Protein AF-A0A386C783-F1 (afdb_monomer)

Solvent-accessible surface area (backbone atoms only — not comparable to full-atom values): 5694 Å² total; per-residue (Å²): 105,21,78,81,67,75,32,66,66,48,40,52,51,51,51,51,52,52,51,51,53,50,54,50,52,46,52,53,26,53,76,70,76,41,56,58,65,50,72,76,45,45,89,79,50,87,71,77,79,72,74,84,84,63,83,88,70,83,85,83,88,77,54,73,69,58,53,50,56,54,57,73,72,49,92,73,87,83,86,84,84,54,71,81,72,78,103

Structure (mmCIF, N/CA/C/O backbone):
data_AF-A0A386C783-F1
#
_entry.id   AF-A0A386C783-F1
#
loop_
_atom_site.group_PDB
_atom_site.id
_atom_site.type_symbol
_atom_site.label_atom_id
_atom_site.label_alt_id
_atom_site.label_comp_id
_atom_site.label_asym_id
_atom_site.label_entity_id
_atom_site.label_seq_id
_atom_site.pdbx_PDB_ins_code
_atom_site.Cartn_x
_atom_site.Cartn_y
_atom_site.Cartn_z
_atom_site.occupancy
_atom_site.B_iso_or_equiv
_atom_site.auth_seq_id
_atom_site.auth_comp_id
_atom_site.auth_asym_id
_atom_site.auth_atom_id
_atom_site.pdbx_PDB_model_num
ATOM 1 N N . MET A 1 1 ? 18.887 3.941 -21.072 1.00 80.00 1 MET A N 1
ATOM 2 C CA . MET A 1 1 ? 20.322 3.581 -21.000 1.00 80.00 1 MET A CA 1
ATOM 3 C C . MET A 1 1 ? 20.635 2.245 -21.650 1.00 80.00 1 MET A C 1
ATOM 5 O O . MET A 1 1 ? 21.537 2.223 -22.469 1.00 80.00 1 MET A O 1
ATOM 9 N N . GLY A 1 2 ? 19.887 1.165 -21.381 1.00 88.50 2 GLY A N 1
ATOM 10 C CA . GLY A 1 2 ? 20.140 -0.136 -22.022 1.00 88.50 2 GLY A CA 1
ATOM 11 C C . GLY A 1 2 ? 20.179 -0.097 -23.557 1.00 88.50 2 GLY A C 1
ATOM 12 O O . GLY A 1 2 ? 21.158 -0.545 -24.133 1.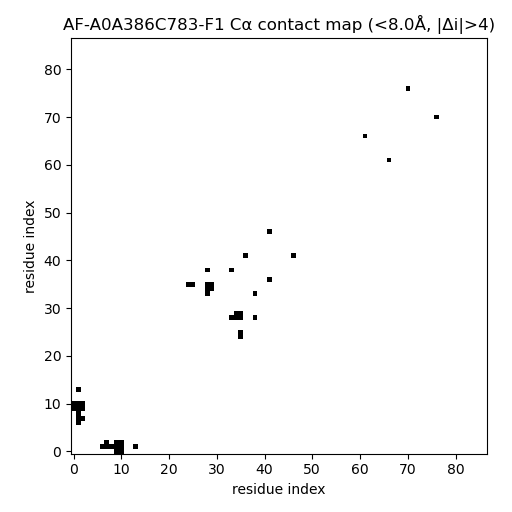00 88.50 2 GLY A O 1
ATOM 13 N N . PHE A 1 3 ? 19.193 0.532 -24.210 1.00 90.94 3 PHE A N 1
ATOM 14 C CA . PHE A 1 3 ? 19.188 0.713 -25.674 1.00 90.94 3 PHE A CA 1
ATOM 15 C C . PHE A 1 3 ? 20.301 1.631 -26.200 1.00 90.94 3 PHE A C 1
ATOM 17 O O . PHE A 1 3 ? 20.786 1.431 -27.302 1.00 90.94 3 PHE A O 1
ATOM 24 N N . VAL A 1 4 ? 20.718 2.628 -25.413 1.00 93.75 4 VAL A N 1
ATOM 25 C CA . VAL A 1 4 ? 21.798 3.560 -25.792 1.00 93.75 4 VAL A CA 1
ATOM 26 C C . VAL A 1 4 ? 23.167 2.872 -25.722 1.00 93.75 4 VAL A C 1
ATOM 28 O O . VAL A 1 4 ? 24.067 3.213 -26.476 1.00 93.75 4 VAL A O 1
ATOM 31 N N . LEU A 1 5 ? 23.314 1.894 -24.824 1.00 94.38 5 LEU A N 1
ATOM 32 C CA . LEU A 1 5 ? 24.538 1.120 -24.596 1.00 94.38 5 LEU A CA 1
ATOM 33 C C . LEU A 1 5 ? 24.529 -0.250 -25.300 1.00 94.38 5 LEU A C 1
ATOM 35 O O . LEU A 1 5 ? 25.408 -1.061 -25.029 1.00 94.38 5 LEU A O 1
ATOM 39 N N . ASP A 1 6 ? 23.507 -0.535 -26.115 1.00 93.38 6 ASP A N 1
ATOM 40 C CA . ASP A 1 6 ? 23.235 -1.847 -26.729 1.00 93.38 6 ASP A CA 1
ATOM 41 C C . ASP A 1 6 ? 23.351 -3.040 -25.749 1.00 93.38 6 ASP A C 1
ATOM 43 O O . ASP A 1 6 ? 23.796 -4.141 -26.071 1.00 93.38 6 ASP A O 1
ATOM 47 N N . ASN A 1 7 ? 22.959 -2.818 -24.490 1.00 95.62 7 ASN A N 1
ATOM 48 C CA . ASN A 1 7 ? 23.111 -3.795 -23.420 1.00 95.62 7 ASN A CA 1
ATOM 49 C C . ASN A 1 7 ? 21.771 -4.461 -23.092 1.00 95.62 7 ASN A C 1
ATOM 51 O O . ASN A 1 7 ? 20.907 -3.878 -22.428 1.00 95.62 7 ASN A O 1
ATOM 55 N N . LYS A 1 8 ? 21.641 -5.729 -23.497 1.00 94.00 8 LYS A N 1
ATOM 56 C CA . LYS A 1 8 ? 20.438 -6.549 -23.293 1.00 94.00 8 LYS A CA 1
ATOM 57 C C . LYS A 1 8 ? 20.041 -6.689 -21.823 1.00 94.00 8 LYS A C 1
ATOM 59 O O . LYS A 1 8 ? 18.853 -6.626 -21.530 1.00 94.00 8 LYS A O 1
ATOM 64 N N . LEU A 1 9 ? 21.004 -6.806 -20.905 1.00 95.75 9 LEU A N 1
ATOM 65 C CA . LEU A 1 9 ? 20.729 -6.953 -19.472 1.00 95.75 9 LEU A CA 1
ATOM 66 C C . LEU A 1 9 ? 20.071 -5.693 -18.900 1.00 95.75 9 LEU A C 1
ATOM 68 O O . LEU A 1 9 ? 19.079 -5.779 -18.179 1.00 95.75 9 LEU A O 1
ATOM 72 N N . LEU A 1 10 ? 20.580 -4.514 -19.264 1.00 95.62 10 LEU A N 1
ATOM 73 C CA . LEU A 1 10 ? 19.999 -3.241 -18.829 1.00 95.62 10 LEU A CA 1
ATOM 74 C C . LEU A 1 10 ? 18.624 -2.986 -19.457 1.00 95.62 10 LEU A C 1
ATOM 76 O O . LEU A 1 10 ? 17.771 -2.368 -18.821 1.00 95.62 10 LEU A O 1
ATOM 80 N N . ILE A 1 11 ? 18.396 -3.458 -20.687 1.00 95.50 11 ILE A N 1
ATOM 81 C CA . ILE A 1 11 ? 17.080 -3.389 -21.335 1.00 95.50 11 ILE A CA 1
ATOM 82 C C . ILE A 1 11 ? 16.072 -4.249 -20.566 1.00 95.50 11 ILE A C 1
ATOM 84 O O . ILE A 1 11 ? 15.004 -3.758 -20.206 1.00 95.50 11 ILE A O 1
ATOM 88 N N . THR A 1 12 ? 16.415 -5.505 -20.264 1.00 94.94 12 THR A N 1
ATOM 89 C CA . THR A 1 12 ? 15.512 -6.418 -19.550 1.00 94.94 12 THR A CA 1
ATOM 90 C C . THR A 1 12 ? 15.258 -5.978 -18.113 1.00 94.94 12 THR A C 1
ATOM 92 O O . THR A 1 12 ? 14.113 -5.995 -17.670 1.00 94.94 12 THR A O 1
ATOM 95 N N . ALA A 1 13 ? 16.295 -5.533 -17.397 1.00 95.75 13 ALA A N 1
ATOM 96 C CA . ALA A 1 13 ? 16.159 -5.063 -16.021 1.00 95.75 13 ALA A CA 1
ATOM 97 C C . ALA A 1 13 ? 15.290 -3.799 -15.940 1.00 95.75 13 ALA A C 1
ATOM 99 O O . ALA A 1 13 ? 14.374 -3.738 -15.126 1.00 95.75 13 ALA A O 1
ATOM 100 N N . GLY A 1 14 ? 15.517 -2.823 -16.827 1.00 95.31 14 GLY A N 1
ATOM 101 C CA . GLY A 1 14 ? 14.716 -1.598 -16.862 1.00 95.31 14 GLY A CA 1
ATOM 102 C C . GLY A 1 14 ? 13.255 -1.844 -17.247 1.00 95.31 14 GLY A C 1
ATOM 103 O O . GLY A 1 14 ? 12.360 -1.235 -16.669 1.00 95.31 14 GLY A O 1
ATOM 104 N N . ALA A 1 15 ? 12.994 -2.755 -18.191 1.00 95.81 15 ALA A N 1
ATOM 105 C CA . ALA A 1 15 ? 11.628 -3.125 -18.560 1.00 95.81 15 ALA A CA 1
ATOM 106 C C . ALA A 1 15 ? 10.889 -3.826 -17.406 1.00 95.81 15 ALA A C 1
ATOM 108 O O . ALA A 1 15 ? 9.727 -3.514 -17.142 1.00 95.81 15 ALA A O 1
ATOM 109 N N . LEU A 1 16 ? 11.566 -4.737 -16.697 1.00 96.69 16 LEU A N 1
ATOM 110 C CA . LEU A 1 16 ? 11.001 -5.438 -15.544 1.00 96.69 16 LEU A CA 1
ATOM 111 C C . LEU A 1 16 ? 10.662 -4.462 -14.410 1.00 96.69 16 LEU A C 1
ATOM 113 O O . LEU A 1 16 ? 9.515 -4.436 -13.964 1.00 96.69 16 LEU A O 1
ATOM 117 N N . ASP A 1 17 ? 11.623 -3.634 -13.997 1.00 96.88 17 ASP A N 1
ATOM 118 C CA . ASP A 1 17 ? 11.443 -2.645 -12.928 1.00 96.88 17 ASP A CA 1
ATOM 119 C C . ASP A 1 17 ? 10.334 -1.635 -13.271 1.00 96.88 17 ASP A C 1
ATOM 121 O O . ASP A 1 17 ? 9.403 -1.430 -12.490 1.00 96.88 17 ASP A O 1
ATOM 125 N N . GLY A 1 18 ? 10.345 -1.106 -14.501 1.00 96.31 18 GLY A N 1
ATOM 126 C CA . GLY A 1 18 ? 9.324 -0.174 -14.978 1.00 96.31 18 GLY A CA 1
ATOM 127 C C . GLY A 1 18 ? 7.917 -0.779 -15.012 1.00 96.31 18 GLY A C 1
ATOM 128 O O . GLY A 1 18 ? 6.957 -0.141 -14.579 1.00 96.31 18 GLY A O 1
ATOM 129 N N . SER A 1 19 ? 7.778 -2.023 -15.485 1.00 96.31 19 SER A N 1
ATOM 130 C CA . SER A 1 19 ? 6.481 -2.716 -15.500 1.00 96.31 19 SER A CA 1
ATOM 131 C C . SER A 1 19 ? 5.960 -3.004 -14.087 1.00 96.31 19 SER A C 1
ATOM 133 O O . SER A 1 19 ? 4.780 -2.782 -13.817 1.00 96.31 19 SER A O 1
ATOM 135 N N . SER A 1 20 ? 6.843 -3.414 -13.170 1.00 97.00 20 SER A N 1
ATOM 136 C CA . SER A 1 20 ? 6.515 -3.671 -11.765 1.00 97.00 20 SER A CA 1
ATOM 137 C C . SER A 1 20 ? 6.025 -2.402 -11.064 1.00 97.00 20 SER A C 1
ATOM 139 O O . SER A 1 20 ? 4.942 -2.391 -10.473 1.00 97.00 20 SER A O 1
ATOM 141 N N . GLY A 1 21 ? 6.767 -1.298 -11.210 1.00 96.06 21 GLY A N 1
ATOM 142 C CA . GLY A 1 21 ? 6.396 -0.003 -10.642 1.00 96.06 21 GLY A CA 1
ATOM 143 C C . GLY A 1 21 ? 5.062 0.517 -11.179 1.00 96.06 21 GLY A C 1
ATOM 144 O O . GLY A 1 21 ? 4.225 0.992 -10.409 1.00 96.06 21 GLY A O 1
ATOM 145 N N . LEU A 1 22 ? 4.814 0.365 -12.485 1.00 95.56 22 LEU A N 1
ATOM 146 C CA . LEU A 1 22 ? 3.546 0.765 -13.097 1.00 95.56 22 LEU A CA 1
ATOM 147 C C . LEU A 1 22 ? 2.363 -0.045 -12.548 1.00 95.56 22 LEU A C 1
ATOM 149 O O . LEU A 1 22 ? 1.335 0.532 -12.189 1.00 95.56 22 LEU A O 1
ATOM 153 N N . ILE A 1 23 ? 2.498 -1.371 -12.459 1.00 96.00 23 ILE A N 1
ATOM 154 C CA . ILE A 1 23 ? 1.443 -2.246 -11.929 1.00 96.00 23 ILE A CA 1
ATOM 155 C C . ILE A 1 23 ? 1.139 -1.889 -10.471 1.00 96.00 23 ILE A C 1
ATOM 157 O O . ILE A 1 23 ? -0.032 -1.740 -10.109 1.00 96.00 23 ILE A O 1
ATOM 161 N N . LEU A 1 24 ? 2.174 -1.690 -9.651 1.00 96.62 24 LEU A N 1
ATOM 162 C CA . LEU A 1 24 ? 2.019 -1.291 -8.254 1.00 96.62 24 LEU A CA 1
ATOM 163 C C . LEU A 1 24 ? 1.264 0.040 -8.131 1.00 96.62 24 LEU A C 1
ATOM 165 O O . LEU A 1 24 ? 0.295 0.132 -7.374 1.00 96.62 24 LEU A O 1
ATOM 169 N N . ALA A 1 25 ? 1.651 1.048 -8.916 1.00 94.00 25 ALA A N 1
ATOM 170 C CA . ALA A 1 25 ? 1.005 2.356 -8.902 1.00 94.00 25 ALA A CA 1
ATOM 171 C C . ALA A 1 25 ? -0.484 2.275 -9.285 1.00 94.00 25 ALA A C 1
ATOM 173 O O . ALA A 1 25 ? -1.326 2.931 -8.666 1.00 94.00 25 ALA A O 1
ATOM 174 N N . ILE A 1 26 ? -0.836 1.434 -10.262 1.00 93.50 26 ILE A N 1
ATOM 175 C CA . ILE A 1 26 ? -2.231 1.206 -10.661 1.00 93.50 26 ILE A CA 1
ATOM 176 C C . ILE A 1 26 ? -3.028 0.557 -9.523 1.00 93.50 26 ILE A C 1
ATOM 178 O O . ILE A 1 26 ? -4.146 0.994 -9.239 1.00 93.50 26 ILE A O 1
ATOM 182 N N . ILE A 1 27 ? -2.475 -0.462 -8.859 1.00 95.56 27 ILE A N 1
ATOM 183 C CA . ILE A 1 27 ? -3.143 -1.137 -7.735 1.00 95.56 27 ILE A CA 1
ATOM 184 C C . ILE A 1 27 ? -3.363 -0.159 -6.575 1.00 95.56 27 ILE A C 1
ATOM 186 O O . ILE A 1 27 ? -4.461 -0.119 -6.021 1.00 95.56 27 ILE A O 1
ATOM 190 N N . MET A 1 28 ? -2.378 0.687 -6.261 1.00 95.75 28 MET A N 1
ATOM 191 C CA . MET A 1 28 ? -2.515 1.729 -5.238 1.00 95.75 28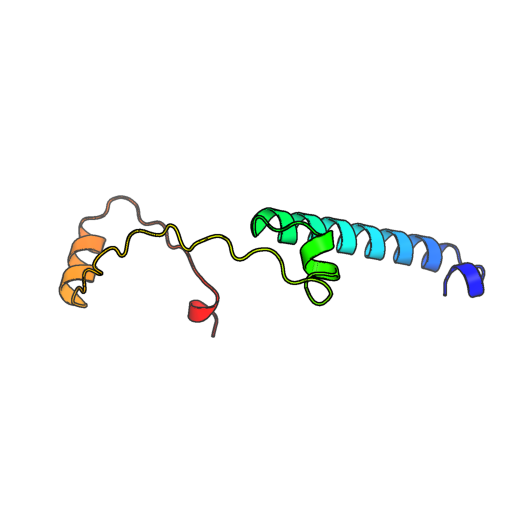 MET A CA 1
ATOM 192 C C . MET A 1 28 ? -3.621 2.736 -5.576 1.00 95.75 28 MET A C 1
ATOM 194 O O 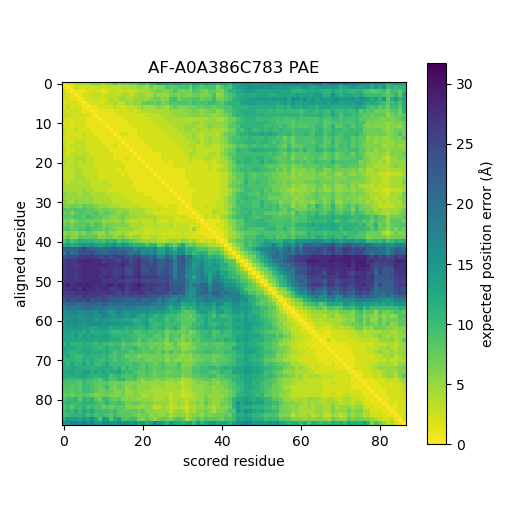. MET A 1 28 ? -4.469 3.028 -4.733 1.00 95.75 28 MET A O 1
ATOM 198 N N . CYS A 1 29 ? -3.678 3.219 -6.822 1.00 92.31 29 CYS A N 1
ATOM 199 C CA . CYS A 1 29 ? -4.739 4.130 -7.264 1.00 92.31 29 CYS A CA 1
ATOM 200 C C . CYS A 1 29 ? -6.128 3.486 -7.118 1.00 92.31 29 CYS A C 1
ATOM 202 O O . CYS A 1 29 ? -7.057 4.102 -6.588 1.00 92.31 29 CYS A O 1
ATOM 204 N N . ARG A 1 30 ? -6.254 2.213 -7.516 1.00 89.69 30 ARG A N 1
ATOM 205 C CA . ARG A 1 30 ? -7.493 1.436 -7.365 1.00 89.69 30 ARG A CA 1
ATOM 206 C C . ARG A 1 30 ? -7.892 1.259 -5.902 1.00 89.69 30 ARG A C 1
ATOM 208 O O . ARG A 1 30 ? -9.069 1.419 -5.596 1.00 89.69 30 ARG A O 1
ATOM 215 N N . ALA A 1 31 ? -6.943 0.983 -5.007 1.00 93.44 31 ALA A N 1
ATOM 216 C CA . ALA A 1 31 ? -7.204 0.862 -3.571 1.00 93.44 31 ALA A CA 1
ATOM 217 C C . ALA A 1 31 ? -7.755 2.166 -2.962 1.00 93.44 31 ALA A C 1
ATOM 219 O O . ALA A 1 31 ? -8.578 2.127 -2.053 1.00 93.44 31 ALA A O 1
ATOM 220 N N . MET A 1 32 ? -7.362 3.321 -3.506 1.00 92.19 32 MET A N 1
ATOM 221 C CA . MET A 1 32 ? -7.873 4.639 -3.109 1.00 92.19 32 MET A CA 1
ATOM 222 C C . MET A 1 32 ? -9.179 5.042 -3.814 1.00 92.19 32 MET A C 1
ATOM 224 O O . MET A 1 32 ? -9.645 6.167 -3.627 1.00 92.19 32 MET A O 1
ATOM 228 N N . ASN A 1 33 ? -9.748 4.176 -4.660 1.00 88.50 33 ASN A N 1
ATOM 229 C CA . ASN A 1 33 ? -10.885 4.486 -5.529 1.00 88.50 33 ASN A CA 1
ATOM 230 C C . ASN A 1 33 ? -10.658 5.743 -6.403 1.00 88.50 33 ASN A C 1
ATOM 232 O O . ASN A 1 33 ? -11.570 6.537 -6.640 1.00 88.50 33 ASN A O 1
ATOM 236 N N . ARG A 1 34 ? -9.418 5.956 -6.867 1.00 86.88 34 ARG A N 1
ATOM 237 C CA . ARG A 1 34 ? -9.034 7.056 -7.767 1.00 86.88 34 ARG A CA 1
ATOM 238 C C . ARG A 1 34 ? -8.463 6.491 -9.066 1.00 86.88 34 ARG A C 1
ATOM 240 O O . ARG A 1 34 ? -7.741 5.498 -9.057 1.00 86.88 34 ARG A O 1
ATOM 247 N N . SER A 1 35 ? -8.762 7.119 -10.204 1.00 85.81 35 SER A N 1
ATOM 248 C CA . SER A 1 35 ? -8.166 6.698 -11.478 1.00 85.81 35 SER A CA 1
ATOM 249 C C . SER A 1 35 ? -6.691 7.103 -11.555 1.00 85.81 35 SER A C 1
ATOM 251 O O . SER A 1 35 ? -6.306 8.178 -11.096 1.00 85.81 35 SER A O 1
ATOM 253 N N . PHE A 1 36 ? -5.865 6.256 -12.176 1.00 86.75 36 PHE A N 1
ATOM 254 C CA . PHE A 1 36 ? -4.432 6.515 -12.369 1.00 86.75 36 PHE A CA 1
ATOM 255 C C . PHE A 1 36 ? -4.176 7.832 -13.122 1.00 86.75 36 PHE A C 1
ATOM 257 O O . PHE A 1 36 ? -3.321 8.622 -12.732 1.00 86.75 36 PHE A O 1
ATOM 264 N N . THR A 1 37 ? -4.985 8.124 -14.146 1.00 85.19 37 THR A N 1
ATOM 265 C CA . THR A 1 37 ? -4.925 9.392 -14.888 1.00 85.19 37 THR A CA 1
ATOM 266 C C . THR A 1 37 ? -5.253 10.595 -14.012 1.00 85.19 37 THR A C 1
ATOM 268 O O . THR A 1 37 ? -4.605 11.626 -14.146 1.00 85.19 37 THR A O 1
ATOM 271 N N . ASN A 1 38 ? -6.202 10.474 -13.082 1.00 83.31 38 ASN A N 1
ATOM 272 C CA . ASN A 1 38 ? -6.526 11.552 -12.153 1.00 83.31 38 ASN A CA 1
ATOM 273 C C . ASN A 1 38 ? -5.450 11.742 -11.077 1.00 83.31 38 ASN A C 1
ATOM 275 O O . ASN A 1 38 ? -5.257 12.846 -10.595 1.00 83.31 38 ASN A O 1
ATOM 279 N N . VAL A 1 39 ? -4.719 10.698 -10.690 1.00 85.75 39 VAL A N 1
ATOM 280 C CA . VAL A 1 39 ? -3.579 10.861 -9.773 1.00 85.75 39 VAL A CA 1
ATOM 281 C C . VAL A 1 39 ? -2.399 11.530 -10.486 1.00 85.75 39 VAL A C 1
ATOM 283 O O . VAL A 1 39 ? 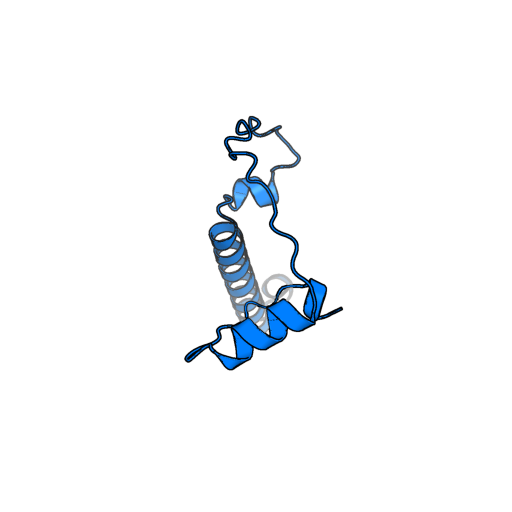-1.770 12.412 -9.913 1.00 85.75 39 VAL A O 1
ATOM 286 N N . LEU A 1 40 ? -2.139 11.171 -11.748 1.00 85.12 40 LEU A N 1
ATOM 287 C CA . LEU A 1 40 ? -1.026 11.721 -12.529 1.00 85.12 40 LEU A CA 1
ATOM 288 C C . LEU A 1 40 ? -1.295 13.144 -13.056 1.00 85.12 40 LEU A C 1
ATOM 290 O O . LEU A 1 40 ? -0.381 13.961 -13.116 1.00 85.12 40 LEU A O 1
ATOM 294 N N . PHE A 1 41 ? -2.547 13.450 -13.417 1.00 82.88 41 PHE A N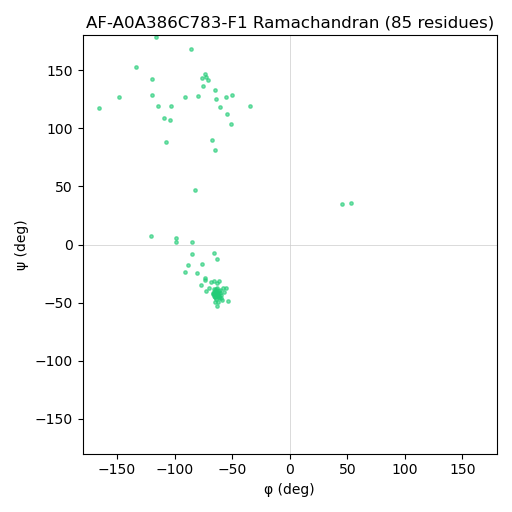 1
ATOM 295 C CA . PHE A 1 41 ? -2.952 14.720 -14.036 1.00 82.88 41 PHE A CA 1
AT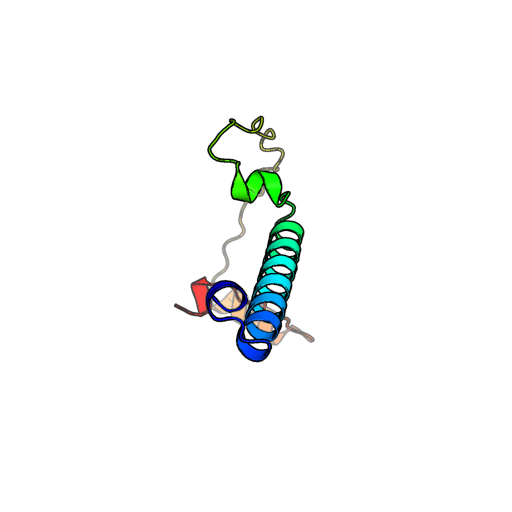OM 296 C C . PHE A 1 41 ? -4.006 15.505 -13.242 1.00 82.88 41 PHE A C 1
ATOM 298 O O . PHE A 1 41 ? -4.483 16.531 -13.719 1.00 82.88 41 PHE A O 1
ATOM 305 N N . GLY A 1 42 ? -4.368 15.085 -12.027 1.00 69.12 42 GLY A N 1
ATOM 306 C CA . GLY A 1 42 ? -5.404 15.743 -11.211 1.00 69.12 42 GLY A CA 1
ATOM 307 C C . GLY A 1 42 ? -5.076 17.177 -10.795 1.00 69.12 42 GLY A C 1
ATOM 308 O O . GLY A 1 42 ? -5.962 17.906 -10.361 1.00 69.12 42 GLY A O 1
ATOM 309 N N . ALA A 1 43 ? -3.826 17.612 -10.971 1.00 61.91 43 ALA A N 1
ATOM 310 C CA . ALA A 1 43 ? -3.424 19.009 -10.820 1.00 61.91 43 ALA A CA 1
ATOM 311 C C . A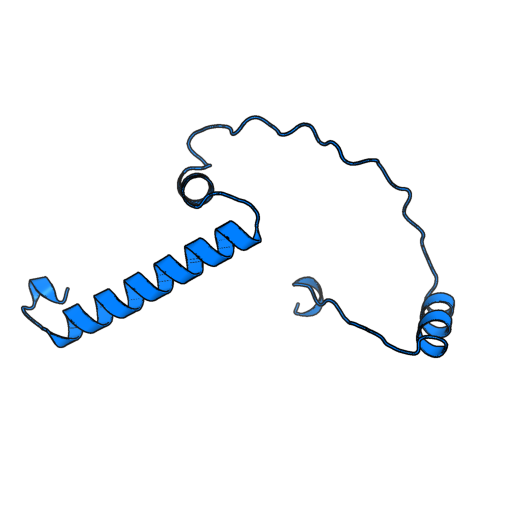LA A 1 43 ? -3.828 19.904 -12.017 1.00 61.91 43 ALA A C 1
ATOM 313 O O . ALA A 1 43 ? -3.849 21.122 -11.871 1.00 61.91 43 ALA A O 1
ATOM 314 N N . PHE A 1 44 ? -4.167 19.333 -13.183 1.00 63.91 44 PHE A 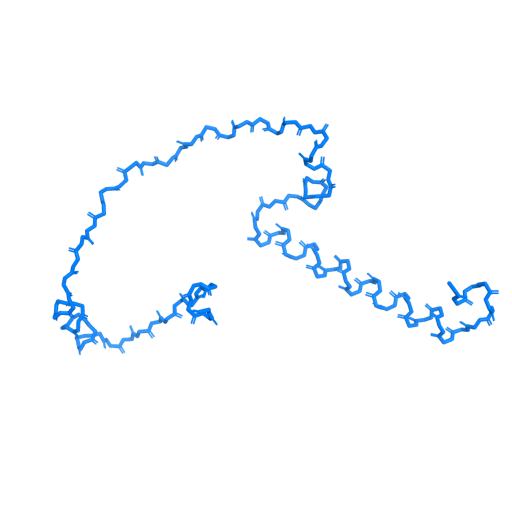N 1
ATOM 315 C CA . PHE A 1 44 ? -4.450 20.066 -14.432 1.00 63.91 44 PHE A CA 1
ATOM 316 C C . PHE A 1 44 ? -5.940 20.285 -14.730 1.00 63.91 44 PHE A C 1
ATOM 318 O O . PHE A 1 44 ? -6.290 20.881 -15.747 1.00 63.91 44 PHE A O 1
ATOM 325 N N . GLY A 1 45 ? -6.839 19.855 -13.850 1.00 55.66 45 GLY A N 1
ATOM 326 C CA . GLY A 1 45 ? -8.265 20.110 -14.009 1.00 55.66 45 GLY A CA 1
ATOM 327 C C . GLY A 1 45 ? -8.995 19.820 -12.716 1.00 55.66 45 GLY A C 1
ATOM 328 O O . GLY A 1 45 ? -8.984 18.687 -12.245 1.00 55.66 45 GLY A O 1
ATOM 329 N N . GLN A 1 46 ? -9.621 20.846 -12.139 1.00 57.03 46 GLN A N 1
ATOM 330 C CA . GLN A 1 46 ? -10.489 20.715 -10.974 1.00 57.03 46 GLN A CA 1
ATOM 331 C C . GLN A 1 46 ? -11.528 19.616 -11.229 1.00 57.03 46 GLN A C 1
ATOM 333 O O . GLN A 1 46 ? -12.501 19.809 -11.959 1.00 57.03 46 GLN A O 1
ATOM 338 N N . THR A 1 47 ? -11.336 18.444 -10.627 1.00 54.50 47 THR A N 1
ATOM 339 C CA . THR A 1 47 ? -12.377 17.424 -10.597 1.00 54.50 47 THR A CA 1
ATOM 340 C C . THR A 1 47 ? -13.544 17.978 -9.798 1.00 54.50 47 THR A C 1
ATOM 342 O O . THR A 1 47 ? -13.340 18.412 -8.661 1.00 54.50 47 THR A O 1
ATOM 345 N N . LYS A 1 48 ? -14.746 17.975 -10.397 1.00 57.38 48 LYS A N 1
ATOM 346 C CA . LYS A 1 48 ? -16.020 18.311 -9.740 1.00 57.38 48 LYS A CA 1
ATOM 347 C C . LYS A 1 48 ? -15.989 17.833 -8.291 1.00 57.38 48 LYS A C 1
ATOM 349 O O . LYS A 1 48 ? -15.825 16.635 -8.055 1.00 57.38 48 LYS A O 1
ATOM 354 N N . GLN A 1 49 ? -16.129 18.767 -7.349 1.00 57.16 49 GLN A N 1
ATOM 355 C CA . GLN A 1 49 ? -16.293 18.426 -5.944 1.00 57.16 49 GLN A CA 1
ATOM 356 C C . GLN A 1 49 ? -17.471 17.460 -5.842 1.00 57.16 49 GLN A C 1
ATOM 358 O O . GLN A 1 49 ? -18.611 17.817 -6.144 1.00 57.16 49 GLN A O 1
ATOM 363 N N . VAL A 1 50 ? -17.182 16.213 -5.477 1.00 58.75 50 VAL A N 1
ATOM 364 C CA . VAL A 1 50 ? -18.215 15.295 -5.016 1.00 58.75 50 VAL A CA 1
ATOM 365 C C . VAL A 1 50 ? -18.792 15.961 -3.775 1.00 58.75 50 VAL A C 1
ATOM 367 O O . VAL A 1 50 ? -18.048 16.238 -2.833 1.00 58.75 50 VAL A O 1
ATOM 370 N N . ALA A 1 51 ? -20.083 16.297 -3.811 1.00 59.06 51 ALA A N 1
ATOM 371 C CA . ALA A 1 51 ? -20.776 16.819 -2.644 1.00 59.06 51 ALA A CA 1
ATOM 372 C C . ALA A 1 51 ? -20.489 15.877 -1.471 1.00 59.06 51 ALA A C 1
ATOM 374 O O . ALA A 1 51 ? -20.623 14.660 -1.620 1.00 59.06 51 ALA A O 1
ATOM 375 N N . ALA A 1 52 ? -20.035 16.429 -0.346 1.00 58.66 52 ALA A N 1
ATOM 376 C CA . ALA A 1 52 ? -19.740 15.674 0.862 1.00 58.66 52 ALA A CA 1
ATOM 377 C C . ALA A 1 52 ? -21.040 15.060 1.409 1.00 58.66 52 ALA A C 1
ATOM 379 O O . ALA A 1 52 ? -21.683 15.605 2.296 1.00 58.66 52 ALA A O 1
ATOM 380 N N . GLY A 1 53 ? -21.456 13.933 0.835 1.00 56.47 53 GLY A N 1
ATOM 381 C CA . GLY A 1 53 ? -22.614 13.145 1.244 1.00 56.47 53 GLY A CA 1
ATOM 382 C C . GLY A 1 53 ? -22.272 12.221 2.407 1.00 56.47 53 GLY A C 1
ATOM 383 O O . GLY A 1 53 ? -22.539 11.026 2.339 1.00 56.47 53 GLY A O 1
ATOM 384 N N . GLY A 1 54 ? -21.608 12.752 3.432 1.00 63.28 54 GLY A N 1
ATOM 385 C CA . GLY A 1 54 ? -21.380 12.047 4.686 1.00 63.28 54 GLY A CA 1
ATOM 386 C C . GLY A 1 54 ? -22.342 12.581 5.734 1.00 63.28 54 GLY A C 1
ATOM 387 O O . GLY A 1 54 ? -22.292 13.766 6.051 1.00 63.28 54 GLY A O 1
ATOM 388 N N . GLU A 1 55 ? -23.203 11.726 6.284 1.00 69.88 55 GLU A N 1
ATOM 389 C CA . GLU A 1 55 ? -23.917 12.064 7.515 1.00 69.88 55 GLU A CA 1
ATOM 390 C C . GLU A 1 55 ? -22.895 12.429 8.596 1.00 69.88 55 GLU A C 1
ATOM 392 O O . GLU A 1 55 ? -21.975 11.657 8.887 1.00 69.88 55 GLU A O 1
ATOM 397 N N . GLN A 1 56 ? -23.061 13.600 9.209 1.00 69.62 56 GLN A N 1
ATOM 398 C CA . GLN A 1 56 ? -22.325 13.971 10.411 1.00 69.62 56 GLN A CA 1
ATOM 399 C C . GLN A 1 56 ? -22.786 13.069 11.559 1.00 69.62 56 GLN A C 1
ATOM 401 O O . GLN A 1 56 ? -23.753 13.356 12.262 1.00 69.62 56 GLN A O 1
ATOM 406 N N . LYS A 1 57 ? -22.107 11.934 11.725 1.00 78.56 57 LYS A N 1
ATOM 407 C CA . LYS A 1 57 ? -22.318 11.051 12.870 1.00 78.56 57 LYS A CA 1
ATOM 408 C C . LYS A 1 57 ? -21.674 11.670 14.105 1.00 78.56 57 LYS A C 1
ATOM 410 O O . LYS A 1 57 ? -20.550 12.168 14.045 1.00 78.56 57 LYS A O 1
ATOM 415 N N . SER A 1 58 ? -22.386 11.622 15.229 1.00 83.94 58 SER A N 1
ATOM 416 C CA . SER A 1 58 ? -21.817 11.998 16.523 1.00 83.94 58 SER A CA 1
ATOM 417 C C . SER A 1 58 ? -20.710 11.014 16.889 1.00 83.94 58 SER A C 1
ATOM 419 O O . SER A 1 58 ? -20.903 9.800 16.802 1.00 83.94 58 SER A O 1
ATOM 421 N N . TYR A 1 59 ? -19.560 11.529 17.315 1.00 85.31 59 TYR A N 1
ATOM 422 C CA . TYR A 1 59 ? -18.523 10.692 17.904 1.00 85.31 59 TYR A CA 1
ATOM 423 C C . TYR A 1 59 ? -18.951 10.274 19.316 1.00 85.31 59 TYR A C 1
ATOM 425 O O . TYR A 1 59 ? -19.641 11.023 20.012 1.00 85.31 59 TYR A O 1
ATOM 433 N N . LYS A 1 60 ? -18.555 9.068 19.728 1.00 85.19 60 LYS A N 1
ATOM 434 C CA . LYS A 1 60 ? -18.706 8.592 21.103 1.00 85.19 60 LYS A CA 1
ATOM 435 C C . LYS A 1 60 ? -17.319 8.541 21.733 1.00 85.19 60 LYS A C 1
ATOM 437 O O . LYS A 1 60 ? -16.504 7.711 21.340 1.00 85.19 60 LYS A O 1
ATOM 442 N N . SER A 1 61 ? -17.052 9.451 22.662 1.00 87.19 61 SER A N 1
ATOM 443 C CA . SER A 1 61 ? -15.845 9.390 23.489 1.00 87.19 61 SER A CA 1
ATOM 444 C C . SER A 1 61 ? -15.997 8.321 24.560 1.00 87.19 61 SER A C 1
ATOM 446 O O . SER A 1 61 ? -17.073 8.174 25.134 1.00 87.19 61 SER A O 1
ATOM 448 N N . GLU A 1 62 ? -14.908 7.626 24.857 1.00 89.00 62 GLU A N 1
ATOM 449 C CA . GLU A 1 62 ? -14.834 6.587 25.883 1.00 89.00 62 GLU A CA 1
ATOM 450 C C . GLU A 1 62 ? -13.575 6.829 26.734 1.00 89.00 62 GLU A C 1
ATOM 452 O O . GLU A 1 62 ? -12.609 7.426 26.246 1.00 89.00 62 GLU A O 1
ATOM 457 N N . THR A 1 63 ? -13.581 6.404 28.001 1.00 94.19 63 THR A N 1
ATOM 458 C CA . THR A 1 63 ? -12.388 6.467 28.864 1.00 94.19 63 THR A CA 1
ATOM 459 C C . THR A 1 63 ? -11.506 5.231 28.673 1.00 94.19 63 THR A C 1
ATOM 461 O O . THR A 1 63 ? -11.911 4.243 28.055 1.00 94.19 63 THR A O 1
ATOM 464 N N . ILE A 1 64 ? -10.283 5.277 29.207 1.00 93.00 64 ILE A N 1
ATOM 465 C CA . ILE A 1 64 ? -9.313 4.178 29.100 1.00 93.00 64 ILE A CA 1
ATOM 466 C C . ILE A 1 64 ? -9.864 2.913 29.774 1.00 93.00 64 ILE A C 1
ATOM 468 O O . ILE A 1 64 ? -9.748 1.815 29.233 1.00 93.00 64 ILE A O 1
ATOM 472 N N . GLU A 1 65 ? -10.520 3.074 30.921 1.00 93.69 65 GLU A N 1
ATOM 473 C CA . GLU A 1 65 ? -11.101 1.985 31.707 1.00 93.69 65 GLU A CA 1
ATOM 474 C C . GLU A 1 65 ? -12.265 1.320 30.961 1.00 93.69 65 GLU A C 1
ATOM 476 O O . GLU A 1 65 ? -12.352 0.093 30.916 1.00 93.69 65 GLU A O 1
ATOM 481 N N . GLY A 1 66 ? -13.121 2.120 30.313 1.00 91.44 66 GLY A N 1
ATOM 482 C CA . GLY A 1 66 ? -14.222 1.610 29.491 1.00 91.44 66 GLY A CA 1
ATOM 483 C C . GLY A 1 66 ? -13.721 0.821 28.280 1.00 91.44 66 GLY A C 1
ATOM 484 O O . GLY A 1 66 ? -14.218 -0.269 27.995 1.00 91.44 66 GLY A O 1
ATOM 485 N N . ALA A 1 67 ? -12.679 1.315 27.605 1.00 91.31 67 ALA A N 1
ATOM 486 C CA . ALA A 1 67 ? -12.059 0.605 26.488 1.00 91.31 67 ALA A CA 1
ATOM 487 C C . ALA A 1 67 ? -11.421 -0.728 26.922 1.00 91.31 67 ALA A C 1
ATOM 489 O O . ALA A 1 67 ? -11.579 -1.732 26.227 1.00 91.31 67 ALA A O 1
ATOM 490 N N . ALA A 1 68 ? -10.748 -0.762 28.078 1.00 93.19 68 ALA A N 1
ATOM 491 C CA . ALA A 1 68 ? -10.156 -1.984 28.623 1.00 93.19 68 ALA A CA 1
ATOM 492 C C . ALA A 1 68 ? -11.220 -3.051 28.916 1.00 93.19 68 ALA A C 1
ATOM 494 O O . ALA A 1 68 ? -11.066 -4.200 28.509 1.00 93.19 68 ALA A O 1
ATOM 495 N N . GLN A 1 69 ? -12.342 -2.661 29.525 1.00 93.69 69 GLN A N 1
ATOM 496 C CA . GLN A 1 69 ? -13.431 -3.585 29.842 1.00 93.69 69 GLN A CA 1
ATOM 497 C C . GLN A 1 69 ? -14.085 -4.181 28.584 1.00 93.69 69 GLN A C 1
ATOM 499 O O . GLN A 1 69 ? -14.421 -5.365 28.554 1.00 93.69 69 GLN A O 1
ATOM 504 N N . VAL A 1 70 ? -14.237 -3.382 27.523 1.00 92.81 70 VAL A N 1
ATOM 505 C CA . VAL A 1 70 ? -14.742 -3.867 26.227 1.00 92.81 70 VAL A CA 1
ATOM 506 C C . VAL A 1 70 ? -13.776 -4.877 25.603 1.00 92.81 70 VAL A C 1
ATOM 508 O O . VAL A 1 70 ? -14.219 -5.878 25.042 1.00 92.81 70 VAL A O 1
ATOM 511 N N . LEU A 1 71 ? -12.466 -4.641 25.715 1.00 93.62 71 LEU A N 1
ATOM 512 C CA . LEU A 1 71 ? -11.447 -5.560 25.207 1.00 93.62 71 LEU A CA 1
ATOM 513 C C . LEU A 1 71 ? -11.374 -6.864 26.013 1.00 93.62 71 LEU A C 1
ATOM 515 O O . LEU A 1 71 ? -11.215 -7.919 25.409 1.00 93.62 71 LEU A O 1
ATOM 519 N N . GLU A 1 72 ? -11.541 -6.824 27.338 1.00 94.94 72 GLU A N 1
ATOM 520 C CA . GLU A 1 72 ? -11.581 -8.027 28.188 1.00 94.94 72 GLU A CA 1
ATOM 521 C C . GLU A 1 72 ? -12.763 -8.948 27.859 1.00 94.94 72 GLU A C 1
ATOM 523 O O . GLU A 1 72 ? -12.654 -10.169 27.955 1.00 94.94 72 GLU A O 1
ATOM 528 N N . GLN A 1 73 ? -13.895 -8.370 27.455 1.00 95.62 73 GLN A N 1
ATOM 529 C CA . GLN A 1 73 ? -15.097 -9.121 27.083 1.00 95.62 73 GLN A CA 1
ATOM 530 C C . GLN A 1 73 ? -15.081 -9.603 25.623 1.00 95.62 73 GLN A C 1
ATOM 532 O O . GLN A 1 73 ? -15.967 -10.358 25.210 1.00 95.62 73 GLN A O 1
ATOM 537 N N . ALA A 1 74 ? -14.112 -9.167 24.815 1.00 95.94 74 ALA A N 1
ATOM 538 C CA . ALA A 1 74 ? -14.056 -9.499 23.400 1.00 95.94 74 ALA A CA 1
ATOM 539 C C . ALA A 1 74 ? -13.479 -10.906 23.173 1.00 95.94 74 ALA A C 1
ATOM 541 O O . ALA A 1 74 ? -12.375 -11.227 23.601 1.00 95.94 74 ALA A O 1
ATOM 542 N N . ASN A 1 75 ? -14.194 -11.734 22.408 1.00 96.69 75 ASN A N 1
ATOM 543 C CA . ASN A 1 75 ? -13.708 -13.066 22.017 1.00 96.69 75 ASN A CA 1
ATOM 544 C C . ASN A 1 75 ? -12.718 -13.027 20.839 1.00 96.69 75 ASN A C 1
ATOM 546 O O . ASN A 1 75 ? -11.934 -13.953 20.651 1.00 96.69 75 ASN A O 1
ATOM 550 N N . LEU A 1 76 ? -12.784 -11.982 20.008 1.00 95.69 76 LEU A N 1
ATOM 551 C CA . LEU A 1 76 ? -11.923 -11.794 18.844 1.00 95.69 76 LEU A CA 1
ATOM 552 C C . LEU A 1 76 ? -11.689 -10.304 18.621 1.00 95.69 76 LEU A C 1
ATOM 554 O O . LEU A 1 76 ? -12.635 -9.526 18.510 1.00 95.69 76 LEU A O 1
ATOM 558 N N . VAL A 1 77 ? -10.417 -9.930 18.523 1.00 95.81 77 VAL A N 1
ATOM 559 C CA . VAL A 1 77 ? -9.983 -8.549 18.315 1.00 95.81 77 VAL A CA 1
ATOM 560 C C . VAL A 1 77 ? -9.197 -8.475 17.011 1.00 95.81 77 VAL A C 1
ATOM 562 O O . VAL A 1 77 ? -8.259 -9.242 16.799 1.00 95.81 77 VAL A O 1
ATOM 565 N N . VAL A 1 78 ? -9.575 -7.537 16.14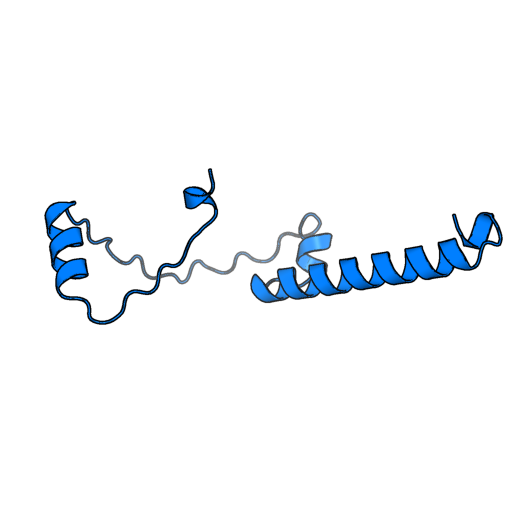0 1.00 95.88 78 VAL A N 1
ATOM 566 C CA . VAL A 1 78 ? -8.840 -7.211 14.911 1.00 95.88 78 VAL A CA 1
ATOM 567 C C . VAL A 1 78 ? -8.312 -5.791 15.039 1.00 95.88 78 VAL A C 1
ATOM 569 O O . VAL A 1 78 ? -9.084 -4.844 15.173 1.00 95.88 78 VAL A O 1
ATOM 572 N N . VAL A 1 79 ? -6.992 -5.642 14.982 1.00 94.62 79 VAL A N 1
ATOM 573 C CA . VAL A 1 79 ? -6.331 -4.335 15.004 1.00 94.62 79 VAL A CA 1
ATOM 574 C C . VAL A 1 79 ? -6.165 -3.849 13.567 1.00 94.62 79 VAL A C 1
ATOM 576 O O . VAL A 1 79 ? -5.613 -4.564 12.733 1.00 94.62 79 VAL A O 1
ATOM 579 N N . VAL A 1 80 ? -6.634 -2.633 13.274 1.00 95.69 80 VAL A N 1
ATOM 580 C CA . VAL A 1 80 ? -6.474 -1.982 11.963 1.00 95.69 80 VAL A CA 1
ATOM 581 C C . VAL A 1 80 ? -5.451 -0.854 12.110 1.00 95.69 80 VAL A C 1
ATOM 583 O O . VAL A 1 80 ? -5.828 0.273 12.439 1.00 95.69 80 VAL A O 1
ATOM 586 N N . PRO A 1 81 ? -4.149 -1.141 11.938 1.00 94.56 81 PRO A N 1
ATOM 587 C CA . PRO A 1 81 ? -3.118 -0.132 12.097 1.00 94.56 81 PRO A CA 1
ATOM 588 C C . PRO A 1 81 ? -3.155 0.876 10.946 1.00 94.56 81 PRO A C 1
ATOM 590 O O . PRO A 1 81 ? -3.361 0.523 9.785 1.00 94.56 81 PRO A O 1
ATOM 593 N N . GLY A 1 82 ? -2.918 2.142 11.278 1.00 94.31 82 GLY A N 1
ATOM 594 C CA . GLY A 1 82 ? -2.715 3.220 10.313 1.00 94.31 82 GLY A CA 1
ATOM 595 C C . GLY A 1 82 ? -1.311 3.810 10.422 1.00 94.31 82 GLY A C 1
ATOM 596 O O . GLY A 1 82 ? -0.538 3.440 11.304 1.00 94.31 82 GLY A O 1
ATOM 597 N N . TYR A 1 83 ? -1.001 4.785 9.562 1.00 91.62 83 TYR A N 1
ATOM 598 C CA . TYR A 1 83 ? 0.291 5.483 9.594 1.00 91.62 83 TYR A CA 1
ATOM 599 C C . TYR A 1 83 ? 0.592 6.089 10.974 1.00 91.62 83 TYR A C 1
ATOM 601 O O . TYR A 1 83 ? 1.714 5.983 11.442 1.00 91.62 83 TYR A O 1
ATOM 609 N N . GLY A 1 84 ? -0.420 6.623 11.671 1.00 93.81 84 GLY A N 1
ATOM 610 C CA . GLY A 1 84 ? -0.268 7.220 13.006 1.00 93.81 84 GLY A CA 1
ATOM 611 C C . GLY A 1 84 ? 0.128 6.262 14.138 1.00 93.81 84 GLY A C 1
ATOM 612 O O . GLY A 1 84 ? 0.374 6.734 15.235 1.00 93.81 84 GLY A O 1
ATOM 613 N N . MET A 1 85 ? 0.174 4.945 13.900 1.00 94.31 85 MET A N 1
ATOM 614 C CA . MET A 1 85 ? 0.745 3.974 14.846 1.00 94.31 85 MET A CA 1
ATOM 615 C C . MET A 1 85 ? 2.243 3.733 14.593 1.00 94.31 85 MET A C 1
ATOM 617 O O . MET A 1 85 ? 2.947 3.255 15.475 1.00 94.31 85 MET A O 1
ATOM 621 N N . ALA A 1 86 ? 2.717 3.991 13.370 1.00 88.75 86 ALA A N 1
ATOM 622 C CA . ALA A 1 86 ? 4.091 3.716 12.957 1.00 88.75 86 ALA A CA 1
ATOM 623 C C . ALA A 1 86 ? 5.063 4.872 13.248 1.00 88.75 86 ALA A C 1
ATOM 625 O O . ALA A 1 86 ? 6.274 4.656 13.210 1.00 88.75 86 ALA A O 1
ATOM 626 N N . VAL A 1 87 ? 4.538 6.078 13.488 1.00 80.25 87 VAL A N 1
ATOM 627 C CA . VAL A 1 87 ? 5.297 7.292 13.831 1.00 80.25 87 VAL A CA 1
ATOM 628 C C . VAL A 1 87 ? 5.186 7.646 15.302 1.00 80.25 87 VAL A C 1
ATOM 630 O O . VAL A 1 87 ? 4.136 7.335 15.903 1.00 80.25 87 VAL A O 1
#

Mean predicted aligned error: 9.19 Å

pLDDT: mean 86.67, std 12.71, range [54.5, 97.0]

Foldseek 3Di:
DCVVVVNPVCVVVVVVVVVVVVVVLCVVCVVVVHGSCCVVCVVPDPDPPPPPPDDPDDDDDDDPVRVVVVVVPDPDDDDDDDPVVVD

Secondary structure (DSSP, 8-state):
-TTTTT-HHHHHHHHHHHHHHHHHHHHHHHHTT--HHHHHHTTSS-----------PPP----HHHHHHHHHT-S-------HHHH-

Radius of gyration: 23.18 Å; Cα contacts (8 Å, |Δi|>4): 24; chains: 1; bounding box: 48×34×58 Å

Sequence (87 aa):
MGFVLDNKLLITAGALDGSSGLILAIIMCRAMNRSFTNVLFGAFGQTKQVAAGGEQKSYKSETIEGAAQVLEQANLVVVVPGYGMAV